Protein AF-A0A2I0WQW7-F1 (afdb_monomer)

Structure (mmCIF, N/CA/C/O backbone):
data_AF-A0A2I0WQW7-F1
#
_entry.id   AF-A0A2I0WQW7-F1
#
loop_
_atom_site.group_PDB
_atom_site.id
_atom_site.type_symbol
_atom_site.label_atom_id
_atom_site.label_alt_id
_atom_site.label_comp_id
_atom_site.label_asym_id
_atom_site.label_entity_id
_atom_site.label_seq_id
_atom_site.pdbx_PDB_ins_code
_atom_site.Cartn_x
_atom_site.Cartn_y
_atom_site.Cartn_z
_atom_site.occupancy
_atom_site.B_iso_or_equiv
_atom_site.auth_seq_id
_atom_site.auth_comp_id
_atom_site.auth_asym_id
_atom_site.auth_atom_id
_atom_site.pdbx_PDB_model_num
ATOM 1 N N . MET A 1 1 ? 7.991 -7.273 -3.381 1.00 62.19 1 MET A N 1
ATOM 2 C CA . MET A 1 1 ? 6.996 -7.180 -2.289 1.00 62.19 1 MET A CA 1
ATOM 3 C C . MET A 1 1 ? 5.583 -7.418 -2.830 1.00 62.19 1 MET A C 1
ATOM 5 O O . MET A 1 1 ? 4.768 -6.515 -2.857 1.00 62.19 1 MET A O 1
ATOM 9 N N . LYS A 1 2 ? 5.264 -8.635 -3.292 1.00 68.94 2 LYS A N 1
ATOM 10 C CA . LYS A 1 2 ? 3.937 -8.909 -3.887 1.00 68.94 2 LYS A CA 1
ATOM 11 C C . LYS A 1 2 ? 2.851 -9.248 -2.853 1.00 68.94 2 LYS A C 1
ATOM 13 O O . LYS A 1 2 ? 1.676 -9.243 -3.184 1.00 68.94 2 LYS A O 1
ATOM 18 N N . ALA A 1 3 ? 3.236 -9.525 -1.604 1.00 77.25 3 ALA A N 1
ATOM 19 C CA . ALA A 1 3 ? 2.299 -9.917 -0.551 1.00 77.25 3 ALA A CA 1
ATOM 20 C C . ALA A 1 3 ? 1.367 -8.769 -0.124 1.00 77.25 3 ALA A C 1
ATOM 22 O O . ALA A 1 3 ? 0.180 -8.995 0.055 1.00 77.25 3 ALA A O 1
ATOM 23 N N . LEU A 1 4 ? 1.877 -7.535 -0.029 1.00 75.44 4 LEU A N 1
ATOM 24 C CA . LEU A 1 4 ? 1.089 -6.369 0.408 1.00 75.44 4 LEU A CA 1
ATOM 25 C C . LEU A 1 4 ? 0.069 -5.885 -0.632 1.00 75.44 4 LEU A C 1
ATOM 27 O O . LEU A 1 4 ? -0.853 -5.158 -0.284 1.00 75.44 4 LEU A O 1
ATOM 31 N N . ILE A 1 5 ? 0.224 -6.302 -1.890 1.00 74.38 5 ILE A N 1
ATOM 32 C CA . ILE A 1 5 ? -0.719 -6.015 -2.981 1.00 74.38 5 ILE A CA 1
ATOM 33 C C . ILE A 1 5 ?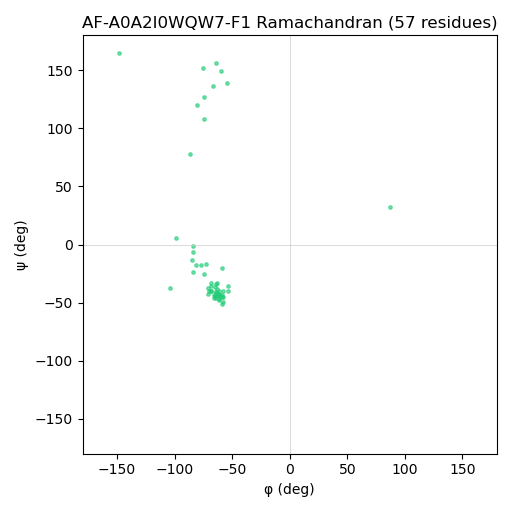 -1.679 -7.182 -3.246 1.00 74.38 5 ILE A C 1
ATOM 35 O O . ILE A 1 5 ? -2.433 -7.170 -4.218 1.00 74.38 5 ILE A O 1
ATOM 39 N N . ALA A 1 6 ? -1.639 -8.231 -2.420 1.00 77.00 6 ALA A N 1
ATOM 40 C CA . ALA A 1 6 ? -2.560 -9.341 -2.560 1.00 77.00 6 ALA A CA 1
ATOM 41 C C . ALA A 1 6 ? -3.991 -8.870 -2.247 1.00 77.00 6 ALA A C 1
ATOM 43 O O . ALA A 1 6 ? -4.236 -8.143 -1.283 1.00 77.00 6 ALA A O 1
ATOM 44 N N . LYS A 1 7 ? -4.955 -9.291 -3.076 1.00 65.94 7 LYS A N 1
ATOM 45 C CA . LYS A 1 7 ? -6.362 -8.851 -2.997 1.00 65.94 7 LYS A CA 1
ATOM 46 C C . LYS A 1 7 ? -7.041 -9.150 -1.655 1.00 65.94 7 LYS A C 1
ATOM 48 O O . LYS A 1 7 ? -8.054 -8.547 -1.346 1.00 65.94 7 LYS A O 1
ATOM 53 N N . ASN A 1 8 ? -6.512 -10.094 -0.880 1.00 66.12 8 ASN A N 1
ATOM 54 C CA . ASN A 1 8 ? -7.004 -10.424 0.460 1.00 66.12 8 ASN A CA 1
ATOM 55 C C . ASN A 1 8 ? -6.576 -9.408 1.535 1.00 66.12 8 ASN A C 1
ATOM 57 O O . ASN A 1 8 ? -7.154 -9.393 2.617 1.00 66.12 8 ASN A O 1
ATOM 61 N N . LEU A 1 9 ? -5.563 -8.593 1.246 1.00 68.69 9 LEU A N 1
ATOM 62 C CA . LEU A 1 9 ? -5.025 -7.563 2.131 1.00 68.69 9 LEU A CA 1
ATOM 63 C C . LEU A 1 9 ? -5.489 -6.167 1.686 1.00 68.69 9 LEU A C 1
ATOM 65 O O . LEU A 1 9 ? -5.834 -5.340 2.525 1.00 68.69 9 LEU A O 1
ATOM 69 N N . LEU A 1 10 ? -5.577 -5.920 0.376 1.00 67.56 10 LEU A N 1
ATOM 70 C CA . LEU A 1 10 ? -6.128 -4.678 -0.171 1.00 67.56 10 LEU A CA 1
ATOM 71 C C . LEU A 1 10 ? -7.661 -4.655 -0.050 1.00 67.56 10 LEU A C 1
ATOM 73 O O . LEU A 1 10 ? -8.352 -5.349 -0.792 1.00 67.56 10 LEU A O 1
ATOM 77 N N . GLY A 1 11 ? -8.194 -3.830 0.854 1.00 72.69 11 GLY A N 1
ATOM 78 C CA . GLY A 1 11 ? -9.640 -3.738 1.096 1.00 72.69 11 GLY A CA 1
ATOM 79 C C . GLY A 1 11 ? -10.146 -4.752 2.122 1.00 72.69 11 GLY A C 1
ATOM 80 O O . GLY A 1 11 ? -11.272 -5.239 2.020 1.00 72.69 11 GLY A O 1
ATOM 81 N N . HIS A 1 12 ? -9.311 -5.082 3.106 1.00 85.75 12 HIS A N 1
ATOM 82 C CA . HIS A 1 12 ? -9.680 -5.934 4.226 1.00 85.75 12 HIS A CA 1
ATOM 83 C C . HIS A 1 12 ? -10.848 -5.325 5.029 1.00 85.75 12 HIS A C 1
ATOM 85 O O . HIS A 1 12 ? -10.985 -4.106 5.123 1.00 85.75 12 HIS A O 1
ATOM 91 N N . VAL A 1 13 ? -11.695 -6.162 5.641 1.00 85.62 13 VAL A N 1
ATOM 92 C CA . VAL A 1 13 ? -12.876 -5.703 6.407 1.00 85.62 13 VAL A CA 1
ATOM 93 C C . VAL A 1 13 ? -12.502 -4.861 7.632 1.00 85.62 13 VAL A C 1
ATOM 95 O O . VAL A 1 13 ? -13.215 -3.934 8.003 1.00 85.62 13 VAL A O 1
ATOM 98 N N . ASN A 1 14 ? -11.365 -5.172 8.254 1.00 89.44 14 ASN A N 1
ATOM 99 C CA . ASN A 1 14 ? -10.831 -4.395 9.364 1.00 89.44 14 ASN A CA 1
ATOM 100 C C . ASN A 1 14 ? -10.093 -3.152 8.831 1.00 89.44 14 ASN A C 1
ATOM 102 O O . ASN A 1 14 ? -9.103 -3.275 8.105 1.00 89.44 14 ASN A O 1
ATOM 106 N N . MET A 1 15 ? -10.563 -1.970 9.231 1.00 87.69 15 MET A N 1
ATOM 107 C CA . MET A 1 15 ? -10.003 -0.678 8.838 1.00 87.69 15 MET A CA 1
ATOM 108 C C . MET A 1 15 ? -8.560 -0.474 9.317 1.00 87.69 15 MET A C 1
ATOM 110 O O . MET A 1 15 ? -7.745 0.033 8.548 1.00 87.69 15 MET A O 1
ATOM 114 N N . ASP A 1 16 ? -8.213 -0.926 10.521 1.00 89.19 16 ASP A N 1
ATOM 115 C CA . ASP A 1 16 ? -6.861 -0.794 11.078 1.00 89.19 16 ASP A CA 1
ATOM 116 C C . ASP A 1 16 ? -5.838 -1.583 10.253 1.00 89.19 16 ASP A C 1
ATOM 11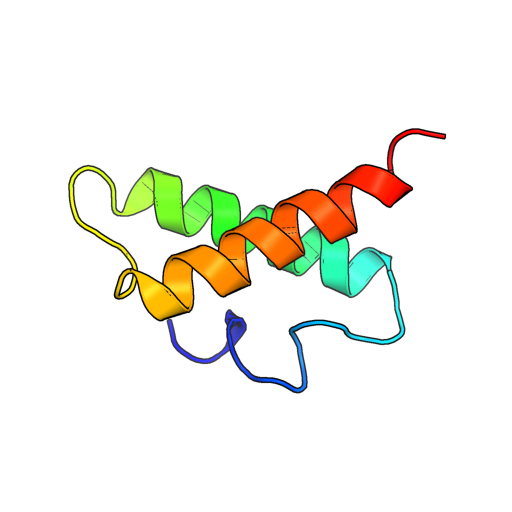8 O O . ASP A 1 16 ? -4.698 -1.153 10.058 1.00 89.19 16 ASP A O 1
ATOM 122 N N . VAL A 1 17 ? -6.266 -2.721 9.695 1.00 89.75 17 VAL A N 1
ATOM 123 C CA . VAL A 1 17 ? -5.452 -3.512 8.762 1.00 89.75 17 VAL A CA 1
ATOM 124 C C . VAL A 1 17 ? -5.202 -2.719 7.478 1.00 89.75 17 VAL A C 1
ATOM 126 O O . VAL A 1 17 ? -4.057 -2.633 7.035 1.00 89.75 17 VAL A O 1
ATOM 129 N N . ASN A 1 18 ? -6.227 -2.068 6.918 1.00 88.75 18 ASN A N 1
ATOM 130 C CA . ASN A 1 18 ? -6.065 -1.229 5.723 1.00 88.75 18 ASN A CA 1
ATOM 131 C C . ASN A 1 18 ? -5.128 -0.039 5.973 1.00 88.75 18 ASN A C 1
ATOM 133 O O . ASN A 1 18 ? -4.268 0.242 5.141 1.00 88.75 18 ASN A O 1
ATOM 137 N N . VAL A 1 19 ? -5.254 0.635 7.119 1.00 90.56 19 VAL A N 1
ATOM 138 C CA . VAL A 1 19 ? -4.380 1.756 7.509 1.00 90.56 19 VAL A CA 1
ATOM 139 C C . VAL A 1 19 ? -2.932 1.298 7.693 1.00 90.56 19 VAL A C 1
ATOM 141 O O . VAL A 1 19 ? -2.003 1.976 7.242 1.00 90.56 19 VAL 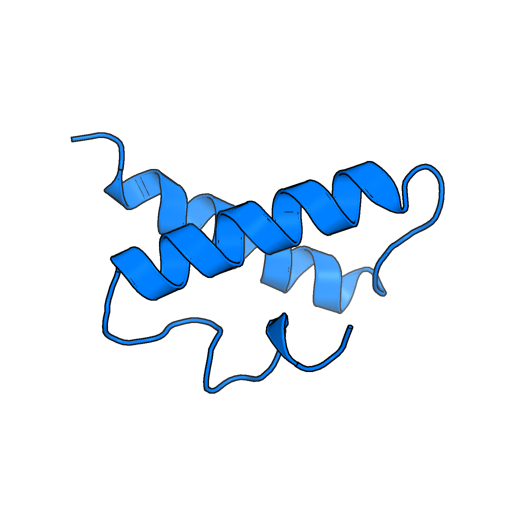A O 1
ATOM 144 N N . SER A 1 20 ? -2.730 0.124 8.294 1.00 91.31 20 SER A N 1
ATOM 145 C CA . SER A 1 20 ? -1.400 -0.467 8.471 1.00 91.31 20 SER A CA 1
ATOM 146 C C . SER A 1 20 ? -0.755 -0.788 7.119 1.00 91.31 20 SER A C 1
ATOM 148 O O . SER A 1 20 ? 0.393 -0.418 6.873 1.00 91.31 20 SER A O 1
ATOM 150 N N . ILE A 1 21 ? -1.509 -1.399 6.199 1.00 91.12 21 ILE A N 1
ATOM 151 C CA . ILE A 1 21 ? -1.033 -1.714 4.844 1.00 91.12 21 ILE A CA 1
ATOM 152 C C . ILE A 1 21 ? -0.733 -0.433 4.058 1.00 91.12 21 ILE A C 1
ATOM 154 O O . ILE A 1 21 ? 0.318 -0.345 3.422 1.00 91.12 21 ILE A O 1
ATOM 158 N N . ALA A 1 22 ? -1.609 0.572 4.125 1.00 91.62 22 ALA A N 1
ATOM 159 C CA . ALA A 1 22 ? -1.408 1.867 3.476 1.00 91.62 22 ALA A CA 1
ATOM 160 C C . ALA A 1 22 ? -0.127 2.561 3.964 1.00 91.62 22 ALA A C 1
ATOM 162 O O . ALA A 1 22 ? 0.655 3.064 3.153 1.00 91.62 22 ALA A O 1
ATOM 163 N N . SER A 1 23 ? 0.127 2.530 5.275 1.00 92.94 23 SER A N 1
ATOM 164 C CA . SER A 1 23 ? 1.359 3.054 5.873 1.00 92.94 23 SER A CA 1
ATOM 165 C C . SER A 1 23 ? 2.596 2.318 5.348 1.00 92.94 23 SER A C 1
ATOM 167 O O . SER A 1 23 ? 3.545 2.952 4.888 1.00 92.94 23 SER A O 1
ATOM 169 N N . CYS A 1 24 ? 2.570 0.980 5.318 1.00 93.44 24 CYS A N 1
ATOM 170 C CA . CYS A 1 24 ? 3.674 0.185 4.775 1.00 93.44 24 CYS A CA 1
ATOM 171 C C . CYS A 1 24 ? 3.930 0.466 3.286 1.00 93.44 24 CYS A C 1
ATOM 173 O O . CYS A 1 24 ? 5.081 0.615 2.881 1.00 93.44 24 CYS A O 1
ATOM 175 N N . LEU A 1 25 ? 2.880 0.543 2.463 1.00 92.44 25 LEU A N 1
ATOM 176 C CA . LEU A 1 25 ? 3.001 0.822 1.026 1.00 92.44 25 LEU A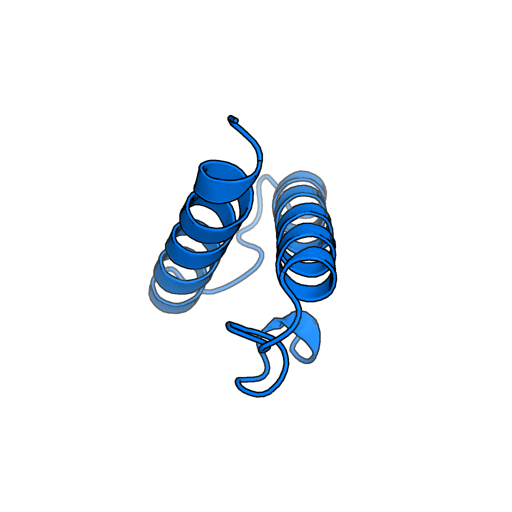 CA 1
ATOM 177 C C . LEU A 1 25 ? 3.554 2.227 0.755 1.00 92.44 25 LEU A C 1
ATOM 179 O O . LEU A 1 25 ? 4.357 2.399 -0.167 1.00 92.44 25 LEU A O 1
ATOM 183 N N . SER A 1 26 ? 3.176 3.208 1.577 1.00 93.19 26 SER A N 1
ATOM 184 C CA . SER A 1 26 ? 3.715 4.572 1.511 1.00 93.19 26 SER A CA 1
ATOM 185 C C . SER A 1 26 ? 5.226 4.577 1.759 1.00 93.19 26 SER A C 1
ATOM 187 O O . SER A 1 26 ? 5.988 5.133 0.967 1.00 93.19 26 SER A O 1
ATOM 189 N N . GLU A 1 27 ? 5.677 3.872 2.799 1.00 94.81 27 GLU A N 1
ATOM 190 C CA . GLU A 1 27 ? 7.099 3.784 3.141 1.00 94.81 27 GLU A CA 1
ATOM 191 C C . GLU A 1 27 ? 7.911 2.991 2.117 1.00 94.81 27 GLU A C 1
ATOM 193 O O . GLU A 1 27 ? 9.005 3.406 1.748 1.00 94.81 27 GLU A O 1
ATOM 198 N N . ILE A 1 28 ? 7.374 1.890 1.588 1.00 91.94 28 ILE A N 1
ATOM 199 C CA . ILE A 1 28 ? 8.024 1.127 0.512 1.00 91.94 28 ILE A CA 1
ATOM 200 C C . ILE A 1 28 ? 8.242 2.009 -0.718 1.00 91.94 28 ILE A C 1
ATOM 202 O O . ILE A 1 28 ? 9.330 2.008 -1.291 1.00 91.94 28 ILE A O 1
ATOM 206 N N . THR A 1 29 ? 7.223 2.781 -1.100 1.00 92.00 29 THR A N 1
ATOM 207 C CA . THR A 1 29 ? 7.317 3.720 -2.225 1.00 92.00 29 THR A CA 1
ATOM 208 C C . THR A 1 29 ? 8.403 4.766 -1.964 1.00 92.00 29 THR A C 1
ATOM 210 O O . THR A 1 29 ? 9.220 5.034 -2.841 1.00 92.00 29 THR A O 1
ATOM 213 N N . ARG A 1 30 ? 8.469 5.304 -0.737 1.00 94.31 30 ARG A N 1
ATOM 214 C CA . ARG A 1 30 ? 9.496 6.267 -0.315 1.00 94.31 30 ARG A CA 1
ATOM 215 C C . ARG A 1 30 ? 10.910 5.678 -0.334 1.00 94.31 30 ARG A C 1
ATOM 217 O O . ARG A 1 30 ? 11.833 6.366 -0.750 1.00 94.31 30 ARG A O 1
ATOM 224 N N . ILE A 1 31 ? 11.083 4.433 0.112 1.00 95.75 31 ILE A N 1
ATOM 225 C CA . ILE A 1 31 ? 12.385 3.747 0.185 1.00 95.75 31 ILE A CA 1
ATOM 226 C C . ILE A 1 31 ? 12.916 3.391 -1.208 1.00 95.75 31 ILE A C 1
ATOM 228 O O . ILE A 1 31 ? 14.122 3.457 -1.427 1.00 95.75 31 ILE A O 1
ATOM 232 N N . ILE A 1 32 ? 12.042 2.989 -2.135 1.00 92.06 32 ILE A N 1
ATOM 233 C CA . ILE A 1 32 ? 12.456 2.553 -3.478 1.00 92.06 32 ILE A CA 1
ATOM 234 C C . ILE A 1 32 ? 12.701 3.750 -4.413 1.00 92.06 32 ILE A C 1
ATOM 236 O O . ILE A 1 32 ? 13.414 3.609 -5.405 1.00 92.06 32 ILE A O 1
ATOM 240 N N . ALA A 1 33 ? 12.200 4.943 -4.076 1.00 94.31 33 ALA A N 1
ATOM 241 C CA . ALA A 1 33 ? 12.494 6.164 -4.819 1.00 94.31 33 ALA A CA 1
ATOM 242 C C . ALA A 1 33 ? 14.021 6.405 -4.943 1.00 94.31 33 ALA A C 1
ATOM 244 O O . ALA A 1 33 ? 14.757 6.212 -3.973 1.00 94.31 33 ALA A O 1
ATOM 245 N N . PRO A 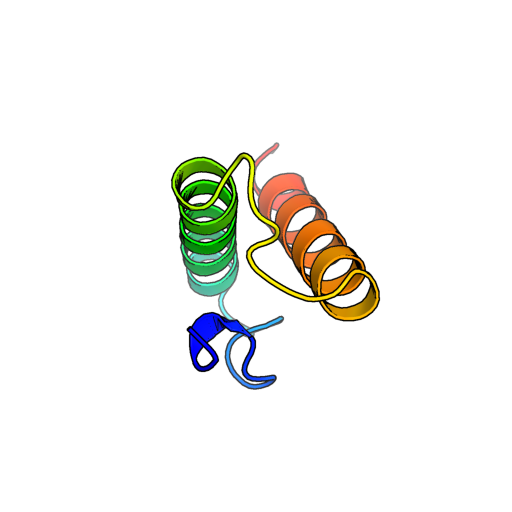1 34 ? 14.522 6.845 -6.115 1.00 93.62 34 PRO A N 1
ATOM 246 C CA . PRO A 1 34 ? 13.779 7.356 -7.273 1.00 93.62 34 PRO A CA 1
ATOM 247 C C . PRO A 1 34 ? 13.245 6.272 -8.224 1.00 93.62 34 PRO A C 1
ATOM 249 O O . PRO A 1 34 ? 12.601 6.598 -9.219 1.00 93.62 34 PRO A O 1
ATOM 252 N N . ASN A 1 35 ? 13.512 4.994 -7.954 1.00 93.06 35 ASN A N 1
ATOM 253 C CA . ASN A 1 35 ? 13.007 3.892 -8.760 1.00 93.06 35 ASN A CA 1
ATOM 254 C C . ASN A 1 35 ? 11.517 3.648 -8.468 1.00 93.06 35 ASN A C 1
ATOM 256 O O . ASN A 1 35 ? 11.020 3.895 -7.368 1.00 93.06 35 ASN A O 1
ATOM 260 N N . ALA A 1 36 ? 10.791 3.135 -9.460 1.00 89.56 36 ALA A N 1
ATOM 261 C CA . ALA A 1 36 ? 9.405 2.734 -9.266 1.00 89.56 36 ALA A CA 1
ATOM 262 C C . ALA A 1 36 ? 9.343 1.421 -8.468 1.00 89.56 36 ALA A C 1
ATOM 264 O O . ALA A 1 36 ? 9.977 0.429 -8.831 1.00 89.56 36 ALA A O 1
ATOM 265 N N . ALA A 1 37 ? 8.568 1.413 -7.380 1.00 88.00 37 ALA A N 1
ATOM 266 C CA . ALA A 1 37 ? 8.331 0.212 -6.577 1.00 88.00 37 ALA A CA 1
ATOM 267 C C . ALA A 1 37 ? 7.502 -0.844 -7.329 1.00 88.00 37 ALA A C 1
ATOM 269 O O . ALA A 1 37 ? 7.700 -2.046 -7.132 1.00 88.00 37 ALA A O 1
ATOM 270 N N . TYR A 1 38 ? 6.580 -0.382 -8.176 1.00 89.38 38 TYR A N 1
ATOM 271 C CA . TYR A 1 38 ? 5.667 -1.182 -8.987 1.00 89.38 38 TYR A CA 1
ATOM 272 C C . TYR A 1 38 ? 5.363 -0.451 -10.303 1.00 89.38 38 TYR A C 1
ATOM 274 O O . TYR A 1 38 ? 5.593 0.754 -10.399 1.00 89.38 38 TYR A O 1
ATOM 282 N N . ASP A 1 39 ? 4.808 -1.172 -11.278 1.00 92.12 39 ASP A N 1
ATOM 283 C CA . ASP A 1 39 ? 4.337 -0.595 -12.542 1.00 92.12 39 ASP A CA 1
ATOM 284 C C . ASP A 1 39 ? 3.178 0.394 -12.318 1.00 92.12 39 ASP A C 1
ATOM 286 O O . ASP A 1 39 ? 2.427 0.281 -11.343 1.00 92.12 39 ASP A O 1
ATOM 290 N N . ASP A 1 40 ? 2.987 1.332 -13.248 1.00 92.56 40 ASP A N 1
ATOM 291 C CA . ASP A 1 40 ? 2.042 2.451 -13.115 1.00 92.56 40 ASP A CA 1
ATOM 292 C C . ASP A 1 40 ? 0.605 2.028 -12.783 1.00 92.56 40 ASP A C 1
ATOM 294 O O . ASP A 1 40 ? -0.063 2.669 -11.969 1.00 92.56 40 ASP A O 1
ATOM 298 N N . ASP A 1 41 ? 0.112 0.942 -13.380 1.00 91.50 41 ASP A N 1
ATOM 299 C CA . ASP A 1 41 ? -1.248 0.464 -13.117 1.00 91.50 41 ASP A CA 1
ATOM 300 C C . ASP A 1 41 ? -1.399 -0.087 -11.695 1.00 91.50 41 ASP A C 1
ATOM 302 O O . ASP A 1 41 ? -2.407 0.165 -11.037 1.00 91.50 41 ASP A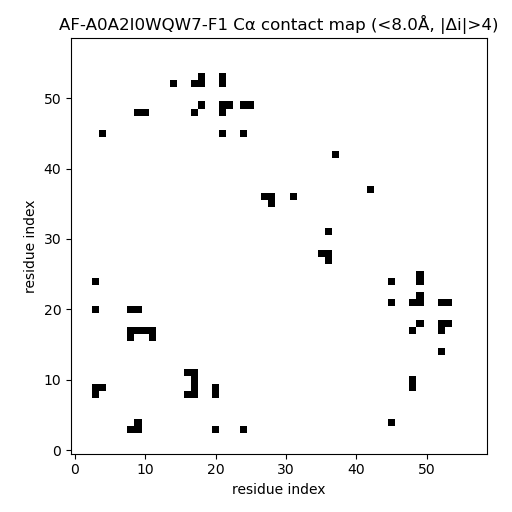 O 1
ATOM 306 N N . ILE A 1 42 ? -0.358 -0.740 -11.170 1.00 88.69 42 ILE A N 1
ATOM 307 C CA . ILE A 1 42 ? -0.323 -1.193 -9.775 1.00 88.69 42 ILE A CA 1
ATOM 308 C C . ILE A 1 42 ? -0.205 0.018 -8.840 1.00 88.69 42 ILE A C 1
ATOM 310 O O . ILE A 1 42 ? -0.869 0.070 -7.804 1.00 88.69 42 ILE A O 1
ATOM 314 N N . MET A 1 43 ? 0.600 1.018 -9.208 1.00 91.00 43 MET A N 1
ATOM 315 C CA . MET A 1 43 ? 0.746 2.246 -8.425 1.00 91.00 43 MET A CA 1
ATOM 316 C C . MET A 1 43 ? -0.574 3.015 -8.302 1.00 91.00 43 MET A C 1
ATOM 318 O O . MET A 1 43 ? -0.883 3.497 -7.213 1.00 91.00 43 MET A O 1
ATOM 322 N N . LYS A 1 44 ? -1.394 3.091 -9.361 1.00 91.50 44 LYS A N 1
ATOM 323 C CA . LYS A 1 44 ? -2.738 3.702 -9.293 1.00 91.50 44 LYS A CA 1
ATOM 324 C C . LYS A 1 44 ? -3.621 3.027 -8.242 1.00 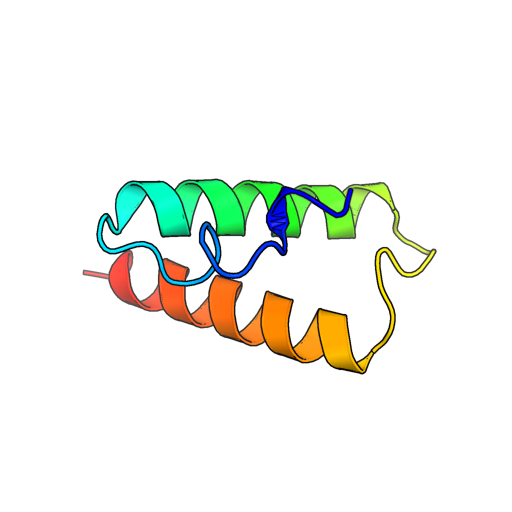91.50 44 LYS A C 1
ATOM 326 O O . LYS A 1 44 ? -4.261 3.720 -7.448 1.00 91.50 44 LYS A O 1
ATOM 331 N N . ASP A 1 45 ? -3.631 1.695 -8.209 1.00 88.62 45 ASP A N 1
ATOM 332 C CA . ASP A 1 45 ? -4.405 0.931 -7.228 1.00 88.62 45 ASP A CA 1
ATOM 333 C C . ASP A 1 45 ? -3.878 1.146 -5.804 1.00 88.62 45 ASP A C 1
ATOM 335 O O . ASP A 1 45 ? -4.663 1.397 -4.887 1.00 88.62 45 ASP A O 1
ATOM 339 N N . ILE A 1 46 ? -2.554 1.135 -5.620 1.00 89.06 46 ILE A N 1
ATOM 340 C CA . ILE A 1 46 ? -1.910 1.430 -4.332 1.00 89.06 46 ILE A CA 1
ATOM 341 C C . ILE A 1 46 ? -2.301 2.827 -3.836 1.00 89.06 46 ILE A C 1
ATOM 343 O O . ILE A 1 46 ? -2.745 2.969 -2.696 1.00 89.06 46 ILE A O 1
ATOM 347 N N . PHE A 1 47 ? -2.203 3.857 -4.681 1.00 91.31 47 PHE A N 1
ATOM 348 C CA . PHE A 1 47 ? -2.565 5.224 -4.299 1.00 91.31 47 PHE A CA 1
ATOM 349 C C . PHE A 1 47 ? -4.040 5.351 -3.930 1.00 91.31 47 PHE A C 1
ATOM 351 O O . PHE A 1 47 ? -4.368 5.978 -2.921 1.00 91.31 47 PHE A O 1
ATOM 358 N N . ARG A 1 48 ? -4.939 4.721 -4.695 1.00 90.50 48 ARG A N 1
ATOM 359 C CA . ARG A 1 48 ? -6.371 4.703 -4.377 1.00 90.50 48 ARG A CA 1
ATOM 360 C C . ARG A 1 48 ? -6.633 4.097 -2.995 1.00 90.50 48 ARG A C 1
ATOM 362 O O . ARG A 1 48 ? -7.479 4.610 -2.264 1.00 90.50 48 ARG A O 1
ATOM 369 N N . GLN A 1 49 ? -5.910 3.040 -2.631 1.00 87.81 49 GLN A N 1
ATOM 370 C CA . GLN A 1 49 ? -6.037 2.384 -1.328 1.00 87.81 49 GLN A CA 1
ATOM 371 C C . GLN A 1 49 ? -5.467 3.236 -0.191 1.00 87.81 49 GLN A C 1
ATOM 373 O O . GLN A 1 49 ? -6.125 3.374 0.835 1.00 87.81 49 GLN A O 1
ATOM 378 N N . ILE A 1 50 ? -4.304 3.868 -0.383 1.00 91.19 50 ILE A N 1
ATOM 379 C CA . ILE A 1 50 ? -3.710 4.778 0.611 1.00 91.19 50 ILE A CA 1
ATOM 380 C C . ILE A 1 50 ? -4.663 5.941 0.910 1.00 91.19 50 ILE A C 1
ATOM 382 O O . ILE A 1 50 ? -5.005 6.187 2.067 1.00 91.19 50 ILE A O 1
ATOM 386 N N . VAL A 1 51 ? -5.156 6.613 -0.135 1.00 91.38 51 VAL A N 1
ATOM 387 C CA . VAL A 1 51 ? -6.108 7.725 0.008 1.00 91.38 51 VAL A CA 1
ATOM 388 C C . VAL A 1 51 ? -7.411 7.250 0.657 1.00 91.38 51 VAL A C 1
ATOM 390 O O . VAL A 1 51 ? -7.937 7.920 1.543 1.00 91.38 51 VAL A O 1
ATOM 393 N N . GLY A 1 52 ? -7.926 6.085 0.253 1.00 89.44 52 GLY A N 1
ATOM 394 C CA . GLY A 1 52 ? -9.141 5.503 0.822 1.00 89.44 52 GLY A CA 1
ATOM 395 C C . GLY A 1 52 ? -9.013 5.151 2.306 1.00 89.44 52 GLY A C 1
ATOM 396 O O . GLY A 1 52 ? -9.918 5.456 3.079 1.00 89.44 52 GLY A O 1
ATOM 397 N N . ALA A 1 53 ? -7.892 4.552 2.714 1.00 89.56 53 ALA A N 1
ATOM 398 C CA . ALA A 1 53 ? -7.630 4.195 4.104 1.00 89.56 53 ALA A CA 1
ATOM 399 C C . ALA A 1 53 ? -7.507 5.442 4.990 1.00 89.56 53 ALA A C 1
ATOM 401 O O . ALA A 1 53 ? -8.138 5.514 6.042 1.00 89.56 53 ALA A O 1
ATOM 402 N N . PHE A 1 54 ? -6.754 6.452 4.545 1.00 88.12 54 PHE A N 1
ATOM 403 C CA . PHE A 1 54 ? -6.533 7.669 5.328 1.00 88.12 54 PHE A CA 1
ATOM 404 C C . PHE A 1 54 ? -7.735 8.609 5.362 1.00 88.12 54 PHE A C 1
ATOM 406 O O . PHE A 1 54 ? -7.904 9.320 6.348 1.00 88.12 54 PHE A O 1
ATOM 413 N N . LYS A 1 55 ? -8.627 8.570 4.363 1.00 87.25 55 LYS A N 1
ATOM 414 C CA . LYS A 1 55 ? -9.896 9.312 4.416 1.00 87.25 55 LYS A CA 1
ATOM 415 C C . LYS A 1 55 ? -10.700 8.995 5.683 1.00 87.25 55 LYS A C 1
ATOM 417 O O . LYS A 1 55 ? -11.342 9.887 6.219 1.00 87.25 55 LYS A O 1
ATOM 422 N N . ASN A 1 56 ? -10.652 7.752 6.161 1.00 77.00 56 ASN A N 1
ATOM 423 C CA . ASN A 1 56 ? -11.405 7.322 7.341 1.00 77.00 56 ASN A CA 1
ATOM 424 C C . ASN A 1 56 ? -10.700 7.636 8.674 1.00 77.00 56 ASN A C 1
ATOM 426 O O . ASN A 1 56 ? -11.294 7.423 9.724 1.00 77.00 56 ASN A O 1
ATOM 430 N N . LEU A 1 57 ? -9.452 8.123 8.645 1.00 78.62 57 LEU A N 1
ATOM 431 C CA . LEU A 1 57 ? -8.723 8.561 9.844 1.00 78.62 57 LEU A CA 1
ATOM 432 C C . LEU A 1 57 ? -9.056 10.001 10.243 1.00 78.62 57 LEU A C 1
ATOM 434 O O . LEU A 1 57 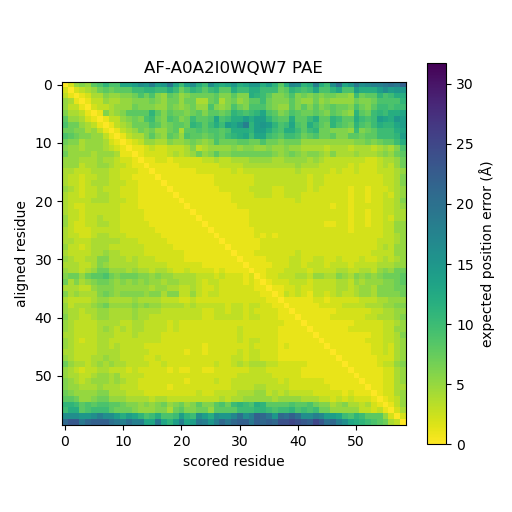? -8.868 10.377 11.396 1.00 78.62 57 LEU A O 1
ATOM 438 N N . ILE A 1 58 ? -9.518 10.809 9.288 1.00 65.00 58 ILE A N 1
ATOM 439 C CA . ILE A 1 58 ? -9.892 12.202 9.514 1.00 65.00 58 ILE A CA 1
ATOM 440 C C . ILE A 1 58 ? -11.352 12.203 9.981 1.00 65.00 58 ILE A C 1
ATOM 442 O O . ILE A 1 58 ? -12.270 12.391 9.183 1.00 65.00 58 ILE A O 1
ATOM 446 N N . GLY A 1 59 ? -11.543 11.870 11.259 1.00 53.62 59 GLY A N 1
ATOM 447 C CA . GLY A 1 59 ? -12.780 12.129 12.000 1.00 53.62 59 GLY A CA 1
ATOM 448 C C . GLY A 1 59 ? -12.895 13.597 12.379 1.00 53.62 59 GLY A C 1
ATOM 449 O O . GLY A 1 59 ? -11.853 14.183 12.752 1.00 53.62 59 GLY A O 1
#

Secondary structure (DSSP, 8-state):
--STT-TTTTT-SSHHHHHHHHHHHHHHHHHHTTS-SS-HHHHHHHHHHHHHHHHTT--

pLDDT: mean 85.49, std 9.84, range [53.62, 95.75]

Foldseek 3Di:
DCPLLPPCQQPPPDLVSLQVSLVVLVVCCVVCPPDGSDDPVSVVSSVVSNCVSVVVVPD

Radius of gyration: 11.14 Å; Cα contacts (8 Å, |Δi|>4): 36; chains: 1; bounding box: 27×23×25 Å

Organism: NCBI:txid906689

Solvent-accessible surface area (backbone atoms only — not comparable to full-atom values): 3528 Å² total; per-residue (Å²): 128,69,71,76,70,31,74,82,51,54,81,35,91,52,63,70,57,29,40,52,50,31,52,51,54,53,50,50,43,61,68,42,49,95,51,77,75,59,58,70,75,57,44,52,55,52,50,54,48,33,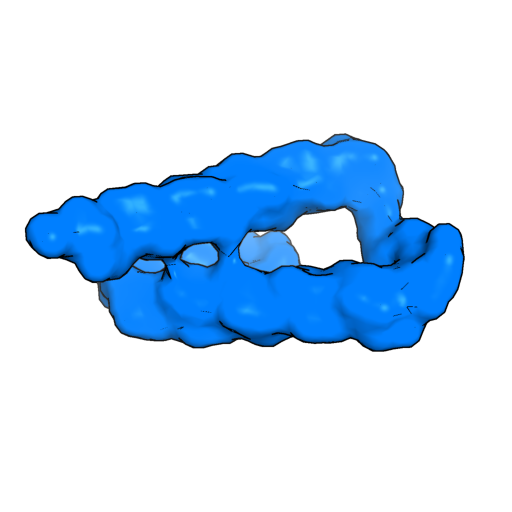54,57,37,53,57,73,69,70,122

Sequence (59 aa):
MKALIAKNLLGHVNMDVNVSIASCLSEITRIIAPNAAYDDDIMKDIFRQIVGAFKNLIG

Mean predicted aligned error: 4.28 Å

InterPro domains:
  IPR039776 Sister chromatid cohesion protein Pds5 [PTHR12663] (1-57)